Protein AF-A0AAU4D9E8-F1 (afdb_monomer_lite)

pLDDT: mean 94.24, std 2.52, range [81.81, 97.12]

Sequence (66 aa):
MWRDEKSDYDLPSNACVNGRECLHYTQLVWRTSTRVGAAGARCGNGWTYVVAHFDPPGNRLGRRPY

Structure (mmCIF, N/CA/C/O backbone):
data_AF-A0AAU4D9E8-F1
#
_entry.id   AF-A0AAU4D9E8-F1
#
loop_
_atom_site.group_PDB
_atom_site.id
_atom_site.type_symbol
_atom_site.label_atom_id
_atom_site.label_alt_id
_atom_site.label_comp_id
_atom_site.label_asym_id
_atom_site.label_entity_id
_atom_site.label_seq_id
_atom_site.pdbx_PDB_ins_code
_atom_site.Cartn_x
_atom_site.Cartn_y
_atom_site.Cartn_z
_atom_site.occupancy
_atom_site.B_iso_or_equiv
_atom_site.auth_seq_id
_atom_site.auth_comp_id
_atom_site.auth_asym_id
_atom_site.auth_atom_id
_atom_site.pdbx_PDB_model_num
ATOM 1 N N . MET A 1 1 ? 2.687 8.166 6.728 1.00 81.81 1 MET A N 1
ATOM 2 C CA . MET A 1 1 ? 1.474 7.362 6.430 1.00 81.81 1 MET A CA 1
ATOM 3 C C . MET A 1 1 ? 1.706 6.622 5.112 1.00 81.81 1 MET A C 1
ATOM 5 O O . MET A 1 1 ? 2.543 7.072 4.350 1.00 81.81 1 MET A O 1
ATOM 9 N N . TRP A 1 2 ? 1.046 5.493 4.818 1.00 91.25 2 TRP A N 1
ATOM 10 C CA . TRP A 1 2 ? 1.459 4.563 3.737 1.00 91.25 2 TRP A CA 1
ATOM 11 C C . TRP A 1 2 ? 1.706 5.176 2.344 1.00 91.25 2 TRP A C 1
ATOM 13 O O . TRP A 1 2 ? 2.577 4.716 1.620 1.00 91.25 2 TRP A O 1
ATOM 23 N N . ARG A 1 3 ? 0.974 6.229 1.955 1.00 92.75 3 ARG A N 1
ATOM 24 C CA . ARG A 1 3 ? 1.197 6.948 0.685 1.00 92.75 3 ARG A 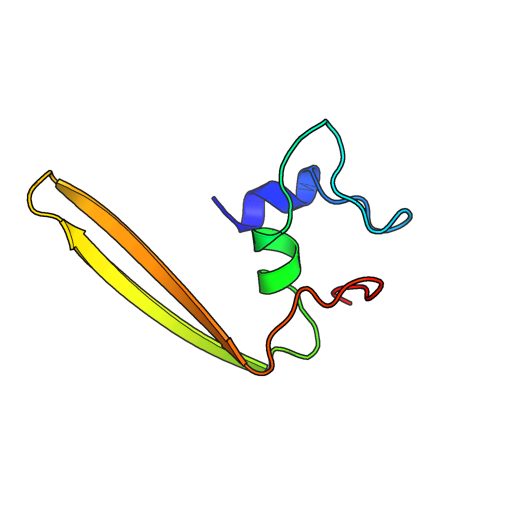CA 1
ATOM 25 C C . ARG A 1 3 ? 2.540 7.687 0.638 1.00 92.75 3 ARG A C 1
ATOM 27 O O . ARG A 1 3 ? 3.088 7.876 -0.446 1.00 92.75 3 ARG A O 1
ATOM 34 N N . ASP A 1 4 ? 3.034 8.136 1.784 1.00 94.25 4 ASP A N 1
ATOM 35 C CA . ASP A 1 4 ? 4.225 8.983 1.886 1.00 94.25 4 ASP A CA 1
ATOM 36 C C . ASP A 1 4 ? 5.499 8.211 1.532 1.00 94.25 4 ASP A C 1
ATOM 38 O O . ASP A 1 4 ? 6.462 8.804 1.062 1.00 94.25 4 ASP A O 1
ATOM 42 N N . GLU A 1 5 ? 5.459 6.879 1.621 1.00 94.56 5 GLU A N 1
ATOM 43 C CA . GLU A 1 5 ? 6.530 5.990 1.161 1.00 94.56 5 GLU A CA 1
ATOM 44 C C . GLU A 1 5 ? 6.783 6.067 -0.356 1.00 94.56 5 GLU A C 1
ATOM 46 O O . GLU A 1 5 ? 7.741 5.488 -0.863 1.00 94.56 5 GLU A O 1
ATOM 51 N N . LYS A 1 6 ? 5.957 6.800 -1.117 1.00 92.38 6 LYS A N 1
ATOM 52 C CA . LYS A 1 6 ? 6.204 7.067 -2.538 1.00 92.38 6 LYS A CA 1
ATOM 53 C C . LYS A 1 6 ? 7.595 7.654 -2.792 1.00 92.38 6 LYS A C 1
ATOM 55 O O . LYS A 1 6 ? 8.194 7.321 -3.809 1.00 92.38 6 LYS A O 1
ATOM 60 N N . SER A 1 7 ? 8.095 8.528 -1.913 1.00 94.56 7 SER A N 1
ATOM 61 C CA . SER A 1 7 ? 9.445 9.101 -2.053 1.00 94.56 7 SER A CA 1
ATOM 62 C C . SER A 1 7 ? 10.560 8.086 -1.807 1.00 94.56 7 SER A C 1
ATOM 64 O O . SER A 1 7 ? 11.703 8.334 -2.178 1.00 94.56 7 SER A O 1
ATOM 66 N N . ASP A 1 8 ? 10.221 6.962 -1.181 1.00 95.12 8 ASP A N 1
ATOM 67 C CA . ASP A 1 8 ? 11.143 5.907 -0.787 1.00 95.12 8 ASP A CA 1
ATOM 68 C C . ASP A 1 8 ? 11.067 4.696 -1.732 1.00 95.12 8 ASP A C 1
ATOM 70 O O . ASP A 1 8 ? 11.783 3.722 -1.527 1.00 95.12 8 ASP A O 1
ATOM 74 N N . TYR A 1 9 ? 10.242 4.751 -2.786 1.00 95.06 9 TYR A N 1
ATOM 75 C CA . TYR A 1 9 ? 10.172 3.734 -3.837 1.00 95.06 9 TYR A CA 1
ATOM 76 C C . TYR A 1 9 ? 10.784 4.241 -5.144 1.00 95.06 9 TYR A C 1
ATOM 78 O O . TYR A 1 9 ? 10.285 5.193 -5.749 1.00 95.06 9 TYR A O 1
ATOM 86 N N . ASP A 1 10 ? 11.814 3.549 -5.626 1.00 94.75 10 ASP A N 1
ATOM 87 C CA . ASP A 1 10 ? 12.405 3.804 -6.935 1.00 94.75 10 ASP A CA 1
ATOM 88 C C . ASP A 1 10 ? 11.837 2.831 -7.980 1.00 94.75 10 ASP A C 1
ATOM 90 O O . ASP A 1 10 ? 12.099 1.626 -7.968 1.00 94.75 10 ASP A O 1
ATOM 94 N N . LEU A 1 11 ? 11.032 3.364 -8.904 1.00 91.62 11 LEU A N 1
ATOM 95 C CA . LEU A 1 11 ? 10.380 2.583 -9.959 1.00 91.62 11 LEU A CA 1
ATOM 96 C C . LEU A 1 11 ? 11.376 1.936 -10.951 1.00 91.62 11 LEU A C 1
ATOM 98 O O . LEU A 1 11 ? 11.156 0.777 -11.320 1.00 91.62 11 LEU A O 1
ATOM 102 N N . PRO A 1 12 ? 12.454 2.617 -11.403 1.00 92.50 12 PRO A N 1
ATOM 103 C CA . PRO A 1 12 ? 13.477 2.009 -12.252 1.00 92.50 12 PRO A CA 1
ATOM 104 C C . PRO A 1 12 ? 14.108 0.744 -11.659 1.00 92.50 12 PRO A C 1
ATOM 106 O O . PRO A 1 12 ? 14.128 -0.285 -12.340 1.00 92.50 12 PRO A O 1
ATOM 109 N N . SER A 1 13 ? 14.573 0.798 -10.407 1.00 92.44 13 SER A N 1
ATOM 110 C CA . SER A 1 13 ? 15.199 -0.333 -9.706 1.00 92.44 13 SER A CA 1
ATOM 111 C C . SER A 1 13 ? 14.196 -1.305 -9.080 1.00 92.44 13 SER A C 1
ATOM 113 O O . SER A 1 13 ? 14.570 -2.424 -8.733 1.00 92.44 13 SER A O 1
ATOM 115 N N . ASN A 1 14 ? 12.918 -0.919 -8.984 1.00 93.44 14 ASN A N 1
ATOM 116 C CA . ASN A 1 14 ? 11.865 -1.665 -8.294 1.00 93.44 14 ASN A CA 1
ATOM 117 C C . ASN A 1 14 ? 12.244 -2.006 -6.841 1.00 93.44 14 ASN A C 1
ATOM 119 O O . ASN A 1 14 ? 12.000 -3.119 -6.371 1.00 93.44 14 ASN A O 1
ATOM 123 N N . ALA A 1 15 ? 12.865 -1.057 -6.145 1.00 92.81 15 ALA A N 1
ATOM 124 C CA . ALA A 1 15 ? 13.376 -1.249 -4.797 1.00 92.81 15 ALA A CA 1
ATOM 125 C C . ALA A 1 15 ? 13.006 -0.078 -3.887 1.00 92.81 15 ALA A C 1
ATOM 127 O O . ALA A 1 15 ? 12.770 1.045 -4.341 1.00 92.81 15 ALA A O 1
ATOM 128 N N . CYS A 1 16 ? 12.976 -0.355 -2.584 1.00 93.62 16 CYS A N 1
ATOM 129 C CA . CYS A 1 16 ? 12.943 0.710 -1.600 1.00 93.62 16 CYS A CA 1
AT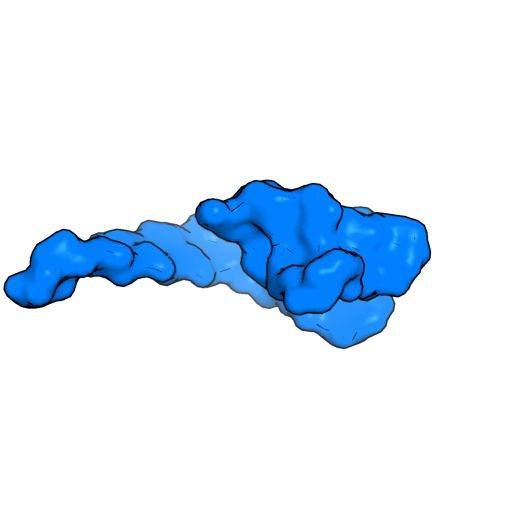OM 130 C C . CYS A 1 16 ? 14.339 1.332 -1.484 1.00 93.62 16 CYS A C 1
ATOM 132 O O . CYS A 1 16 ? 15.346 0.621 -1.435 1.00 93.62 16 CYS A O 1
ATOM 134 N N . VAL A 1 17 ? 14.396 2.657 -1.451 1.00 94.69 17 VAL A N 1
ATOM 135 C CA . VAL A 1 17 ? 15.632 3.442 -1.398 1.00 94.69 17 VAL A CA 1
ATOM 136 C C . VAL A 1 17 ? 15.765 4.157 -0.054 1.00 94.69 17 VAL A C 1
ATOM 138 O O . VAL A 1 17 ? 14.899 4.064 0.814 1.00 94.69 17 VAL A O 1
ATOM 141 N N . ASN A 1 18 ? 16.888 4.848 0.153 1.00 91.06 18 ASN A N 1
ATOM 142 C CA . ASN A 1 18 ? 17.156 5.652 1.356 1.00 91.06 18 ASN A CA 1
ATOM 143 C C . ASN A 1 18 ? 17.147 4.860 2.681 1.00 91.06 18 ASN A C 1
ATOM 145 O O . ASN A 1 18 ? 17.035 5.458 3.749 1.00 91.06 18 ASN A O 1
ATOM 149 N N . GLY A 1 19 ? 17.248 3.525 2.623 1.00 90.25 19 GLY A N 1
ATOM 150 C CA . GLY A 1 19 ? 17.152 2.654 3.799 1.00 90.25 19 GLY A CA 1
ATOM 151 C C . GLY A 1 19 ? 15.771 2.665 4.465 1.00 90.25 19 GLY A C 1
ATOM 152 O O . GLY A 1 19 ? 15.676 2.381 5.656 1.00 90.25 19 GLY A O 1
ATOM 153 N N . ARG A 1 20 ? 14.717 3.034 3.726 1.00 92.75 20 ARG A N 1
ATOM 154 C CA . ARG A 1 20 ? 13.340 3.151 4.225 1.00 92.75 20 ARG A CA 1
ATOM 155 C C . ARG A 1 20 ? 12.428 2.083 3.632 1.00 92.75 20 ARG A C 1
ATOM 157 O O . ARG A 1 20 ? 12.748 1.467 2.619 1.00 92.75 20 ARG A O 1
ATOM 164 N N . GLU A 1 21 ? 11.292 1.858 4.284 1.00 92.94 21 GLU A N 1
ATOM 165 C CA . GLU A 1 21 ? 10.268 0.921 3.824 1.00 92.94 21 GLU A CA 1
ATOM 166 C C . GLU A 1 21 ? 9.360 1.564 2.770 1.00 92.94 21 GLU A C 1
ATOM 168 O O . GLU A 1 21 ? 9.033 2.745 2.850 1.00 92.94 21 GLU A O 1
ATOM 173 N N . CYS A 1 22 ? 8.942 0.767 1.786 1.00 93.75 22 CYS A N 1
ATOM 174 C CA . CYS A 1 22 ? 8.051 1.206 0.710 1.00 93.75 22 CYS A CA 1
ATOM 175 C C . CYS A 1 22 ? 6.943 0.200 0.358 1.00 93.75 22 CYS A C 1
ATOM 177 O O . CYS A 1 22 ? 6.238 0.315 -0.656 1.00 93.75 22 CYS A O 1
ATOM 179 N N . LEU A 1 23 ? 6.810 -0.843 1.182 1.00 93.94 23 LEU A N 1
ATOM 180 C CA . LEU A 1 23 ? 5.924 -1.968 0.909 1.00 93.94 23 LEU A CA 1
ATOM 181 C C . LEU A 1 23 ? 4.447 -1.603 1.085 1.00 93.94 23 LEU A C 1
ATOM 183 O O . LEU A 1 23 ? 3.592 -2.188 0.420 1.00 93.94 23 LEU A O 1
ATOM 187 N N . HIS A 1 24 ? 4.114 -0.609 1.905 1.00 95.25 24 HIS A N 1
ATOM 188 C CA . HIS A 1 24 ? 2.727 -0.176 2.016 1.00 95.25 24 HIS A CA 1
ATOM 189 C C . HIS A 1 24 ? 2.310 0.643 0.794 1.00 95.25 24 HIS A C 1
ATOM 191 O O . HIS A 1 24 ? 1.221 0.427 0.255 1.00 95.25 24 HIS A O 1
ATOM 197 N N . TYR A 1 25 ? 3.180 1.533 0.302 1.00 95.06 25 TYR A N 1
ATOM 198 C CA . TYR A 1 25 ? 2.910 2.274 -0.933 1.00 95.06 25 TYR A CA 1
ATOM 199 C C . TYR A 1 25 ? 2.732 1.342 -2.129 1.00 95.06 25 TYR A C 1
ATOM 201 O O . TYR A 1 25 ? 1.759 1.477 -2.870 1.00 95.06 25 TYR A O 1
ATOM 209 N N . THR A 1 26 ? 3.632 0.376 -2.307 1.00 95.44 26 THR A N 1
ATOM 210 C CA . THR A 1 26 ? 3.554 -0.566 -3.435 1.00 95.44 26 THR A CA 1
ATOM 211 C C . THR A 1 26 ? 2.272 -1.402 -3.405 1.00 95.44 26 THR A C 1
ATOM 213 O O . THR A 1 26 ? 1.673 -1.603 -4.461 1.00 95.44 26 THR A O 1
ATOM 216 N N . GLN A 1 27 ? 1.765 -1.775 -2.223 1.00 95.75 27 GLN A N 1
ATOM 217 C CA . GLN A 1 27 ? 0.463 -2.438 -2.090 1.00 95.75 27 GLN A CA 1
ATOM 218 C C . GLN A 1 27 ? -0.713 -1.508 -2.433 1.00 95.75 27 GLN A C 1
ATOM 220 O O . GLN A 1 27 ? -1.674 -1.955 -3.065 1.00 95.75 27 GLN A O 1
ATOM 225 N N . LEU A 1 28 ? -0.642 -0.225 -2.054 1.00 95.19 28 LEU A N 1
ATOM 226 C CA . LEU A 1 28 ? -1.681 0.770 -2.354 1.00 95.19 28 LEU A CA 1
ATOM 227 C C . LEU A 1 28 ? -1.869 1.001 -3.857 1.00 95.19 28 LEU A C 1
ATOM 229 O O . LEU A 1 28 ? -2.989 1.239 -4.301 1.00 95.19 28 LEU A O 1
ATOM 233 N N . VAL A 1 29 ? -0.784 0.953 -4.631 1.00 95.19 29 VAL A N 1
ATOM 234 C CA . VAL A 1 29 ? -0.790 1.228 -6.081 1.00 95.19 29 VAL A CA 1
ATOM 235 C C . VAL A 1 29 ? -0.688 -0.040 -6.928 1.00 95.19 29 VAL A C 1
ATOM 237 O O . VAL A 1 29 ? -0.366 0.025 -8.113 1.00 95.19 29 VAL A O 1
ATOM 240 N N . TRP A 1 30 ? -0.951 -1.201 -6.331 1.00 96.88 30 TRP A N 1
ATOM 241 C CA . TRP A 1 30 ? -0.803 -2.484 -7.000 1.00 96.88 30 TRP A CA 1
ATOM 242 C C . TRP A 1 30 ? -1.917 -2.723 -8.028 1.00 96.88 30 TRP A C 1
ATOM 244 O O . TRP A 1 30 ? -3.079 -2.917 -7.674 1.00 96.88 30 TRP A O 1
ATOM 254 N N . ARG A 1 31 ? -1.553 -2.779 -9.312 1.00 95.62 31 ARG A N 1
ATOM 255 C CA . ARG A 1 31 ? -2.462 -2.811 -10.470 1.00 95.62 31 ARG A CA 1
ATOM 256 C C . ARG A 1 31 ? -3.497 -3.930 -10.430 1.00 95.62 31 ARG A C 1
ATOM 258 O O . ARG A 1 31 ? -4.600 -3.749 -10.935 1.00 95.62 31 ARG A O 1
ATOM 265 N N . THR A 1 32 ? -3.148 -5.096 -9.887 1.00 96.00 32 THR A N 1
ATOM 266 C CA . THR A 1 32 ? -4.075 -6.237 -9.838 1.00 96.00 32 THR A CA 1
ATOM 267 C C . THR A 1 32 ? -4.983 -6.228 -8.616 1.00 96.00 32 THR A C 1
ATOM 269 O O . THR A 1 32 ? -5.890 -7.045 -8.576 1.00 96.00 32 THR A O 1
ATOM 272 N N . SER A 1 33 ? -4.759 -5.351 -7.634 1.00 95.62 33 SER A N 1
ATOM 273 C CA . SER A 1 33 ? -5.589 -5.253 -6.429 1.00 95.62 33 SER A CA 1
ATOM 274 C C . SER A 1 33 ? -6.845 -4.441 -6.740 1.00 95.62 33 SER A C 1
ATOM 276 O O . SER A 1 33 ? -6.841 -3.215 -6.678 1.00 95.62 33 SER A O 1
ATOM 278 N N . THR A 1 34 ? -7.930 -5.115 -7.108 1.00 96.44 34 THR A N 1
ATOM 279 C CA . THR A 1 34 ? -9.176 -4.459 -7.544 1.00 96.44 34 THR A CA 1
ATOM 280 C C . THR A 1 34 ? -10.179 -4.229 -6.418 1.00 96.44 34 THR A C 1
ATOM 282 O O . THR A 1 34 ? -11.149 -3.496 -6.593 1.00 96.44 34 THR A O 1
ATOM 285 N N . ARG A 1 35 ? -9.984 -4.883 -5.271 1.00 96.56 35 ARG A N 1
ATOM 286 C CA . ARG A 1 35 ? -10.866 -4.811 -4.106 1.00 96.56 35 ARG A CA 1
ATOM 287 C C . ARG A 1 35 ? -10.064 -4.362 -2.896 1.00 96.56 35 ARG A C 1
ATOM 289 O O . ARG A 1 35 ? -8.956 -4.848 -2.680 1.00 96.56 35 ARG A O 1
ATOM 296 N N . VAL A 1 36 ? -10.641 -3.467 -2.099 1.00 96.75 36 VAL A N 1
ATOM 297 C CA . VAL A 1 36 ? -10.052 -3.002 -0.841 1.00 96.75 36 VAL A CA 1
ATOM 298 C C . VAL A 1 36 ? -11.116 -2.971 0.250 1.00 96.75 36 VAL A C 1
ATOM 300 O O . VAL A 1 36 ? -12.231 -2.505 0.027 1.00 96.75 36 VAL A O 1
ATOM 303 N N . GLY A 1 37 ? -10.773 -3.479 1.429 1.00 96.94 37 GLY A N 1
ATOM 304 C CA . GLY A 1 37 ? -11.573 -3.337 2.642 1.00 96.94 37 GLY A CA 1
ATOM 305 C C . GLY A 1 37 ? -10.703 -2.773 3.752 1.00 96.94 37 GLY A C 1
ATOM 306 O O . GLY A 1 37 ? -9.594 -3.259 3.948 1.00 96.94 37 GLY A O 1
ATOM 307 N N . ALA A 1 38 ? -11.176 -1.757 4.468 1.00 96.25 38 ALA A N 1
ATOM 308 C CA . ALA A 1 38 ? -10.436 -1.148 5.566 1.00 96.25 38 ALA A CA 1
ATOM 309 C C . ALA A 1 38 ? -11.293 -1.066 6.829 1.00 96.25 38 ALA A C 1
ATOM 311 O O . ALA A 1 38 ? -12.502 -0.850 6.757 1.00 96.25 38 ALA A O 1
ATOM 312 N N . ALA A 1 39 ? -10.655 -1.230 7.982 1.00 96.81 39 ALA A N 1
ATOM 313 C CA . ALA A 1 39 ? -11.287 -1.134 9.288 1.00 96.81 39 ALA A CA 1
ATOM 314 C C . ALA A 1 39 ? -10.357 -0.416 10.267 1.00 96.81 39 ALA A C 1
ATOM 316 O O . ALA A 1 39 ? -9.135 -0.533 10.183 1.00 96.81 39 ALA A O 1
ATOM 317 N N . GLY A 1 40 ? -10.948 0.322 11.202 1.00 96.50 40 GLY A N 1
ATOM 318 C CA . GLY A 1 40 ? -10.240 0.989 12.285 1.00 96.50 40 GLY A CA 1
ATOM 319 C C . GLY A 1 40 ? -10.835 0.594 13.632 1.00 96.50 40 GLY A C 1
ATOM 320 O O . GLY A 1 40 ? -12.055 0.543 13.768 1.00 96.50 40 GLY A O 1
ATOM 321 N N . ALA A 1 41 ? -9.988 0.340 14.625 1.00 97.00 41 ALA A N 1
ATOM 322 C CA . ALA A 1 41 ? -10.396 0.064 15.997 1.00 97.00 41 ALA A CA 1
ATOM 323 C C . ALA A 1 41 ? -9.651 0.987 16.964 1.00 97.00 41 ALA A C 1
ATOM 325 O O . ALA A 1 41 ? -8.436 1.158 16.862 1.00 97.00 41 ALA A O 1
ATOM 326 N N . ARG A 1 42 ? -10.375 1.585 17.916 1.00 96.81 42 ARG A N 1
ATOM 327 C CA . ARG A 1 42 ? -9.771 2.393 18.978 1.00 96.81 42 ARG A CA 1
ATOM 328 C C . ARG A 1 42 ? -9.398 1.488 20.148 1.00 96.81 42 ARG A C 1
ATOM 330 O O . ARG A 1 42 ? -10.249 0.802 20.706 1.00 96.81 42 ARG A O 1
ATOM 337 N N . CYS A 1 43 ? -8.124 1.481 20.500 1.00 94.62 43 CYS A N 1
ATOM 338 C CA . CYS A 1 43 ? -7.571 0.690 21.587 1.00 94.62 43 CYS A CA 1
ATOM 339 C C . CYS A 1 43 ? -7.811 1.382 22.938 1.00 94.62 43 CYS A C 1
ATOM 341 O O . CYS A 1 43 ? -7.907 2.610 23.017 1.00 94.62 43 CYS A O 1
ATOM 343 N N . GLY A 1 44 ? -7.844 0.605 24.027 1.00 96.25 44 GLY A N 1
ATOM 344 C CA . GLY A 1 44 ? -8.062 1.130 25.386 1.00 96.25 44 GLY A CA 1
ATOM 345 C C . GLY A 1 44 ? -6.979 2.102 25.877 1.00 96.25 44 GLY A C 1
ATOM 346 O O . GLY A 1 44 ? -7.219 2.886 26.785 1.00 96.25 44 GLY A O 1
ATOM 347 N N . ASN A 1 45 ? -5.808 2.105 25.238 1.00 96.12 45 ASN A N 1
ATOM 348 C CA . ASN A 1 45 ? -4.711 3.042 25.490 1.00 96.12 45 ASN A CA 1
ATOM 349 C C . ASN A 1 45 ? -4.803 4.339 24.651 1.00 96.12 45 ASN A C 1
ATOM 351 O O . ASN A 1 45 ? -3.837 5.095 24.591 1.00 96.12 45 ASN A O 1
ATOM 355 N N . GLY A 1 46 ? -5.922 4.583 23.959 1.00 94.75 46 GLY A N 1
ATOM 356 C CA . GLY A 1 46 ? -6.161 5.787 23.154 1.00 94.75 46 GLY A CA 1
ATOM 357 C C . GLY A 1 46 ? -5.619 5.738 21.722 1.00 94.75 46 GLY A C 1
ATOM 358 O O . GLY A 1 46 ? -5.940 6.623 20.928 1.00 94.75 46 GLY A O 1
ATOM 359 N N . TRP A 1 47 ? -4.856 4.702 21.363 1.00 96.12 47 TRP A N 1
ATOM 360 C CA . TRP A 1 47 ? -4.366 4.497 19.999 1.00 96.12 47 TRP A CA 1
ATOM 361 C C . TRP A 1 47 ? -5.493 4.057 19.062 1.00 96.12 47 TRP A C 1
ATOM 363 O O . TRP A 1 47 ? -6.508 3.518 19.496 1.00 96.12 47 TRP A O 1
ATOM 373 N N . THR A 1 48 ? -5.315 4.269 17.760 1.00 95.75 48 THR A N 1
ATOM 374 C CA . THR A 1 48 ? -6.205 3.718 16.729 1.00 95.75 48 THR A CA 1
ATOM 375 C C . THR A 1 48 ? -5.408 2.771 15.851 1.00 95.75 48 THR A C 1
ATOM 377 O O . THR A 1 48 ? -4.387 3.160 15.287 1.00 95.75 48 THR A O 1
ATOM 380 N N . TYR A 1 49 ? -5.873 1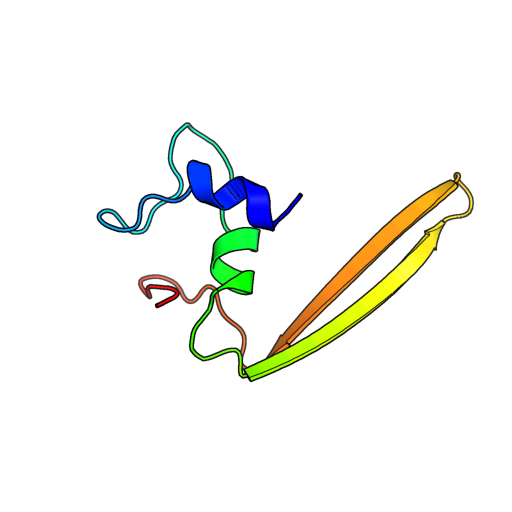.533 15.745 1.00 94.88 49 TYR A N 1
ATOM 381 C CA . TYR A 1 49 ? -5.307 0.529 14.863 1.00 94.88 49 TYR A CA 1
ATOM 382 C C . TYR A 1 49 ? -6.111 0.496 13.568 1.00 94.88 49 TYR A C 1
ATOM 384 O O . TYR A 1 49 ? -7.332 0.366 13.615 1.00 94.88 49 TYR A O 1
ATOM 392 N N . VAL A 1 50 ? -5.441 0.639 12.426 1.00 95.06 50 VAL A N 1
ATOM 393 C CA . VAL A 1 50 ? -6.073 0.629 11.102 1.00 95.06 50 VAL A CA 1
ATOM 394 C C . VAL A 1 50 ? -5.527 -0.546 10.310 1.00 95.06 50 VAL A C 1
ATOM 396 O O . VAL A 1 50 ? -4.317 -0.738 10.229 1.00 95.06 50 VAL A O 1
ATOM 399 N N . VAL A 1 51 ? -6.429 -1.313 9.710 1.00 94.81 51 VAL A N 1
ATOM 400 C CA . VAL A 1 51 ? -6.114 -2.441 8.836 1.00 94.81 51 VAL A CA 1
ATOM 401 C C . VAL A 1 51 ? -6.745 -2.178 7.480 1.00 94.81 51 VAL A C 1
ATOM 403 O O . VAL A 1 51 ? -7.884 -1.721 7.408 1.00 94.81 51 VAL A O 1
ATOM 406 N N . ALA A 1 52 ? -6.023 -2.497 6.411 1.00 96.19 52 ALA A N 1
ATOM 407 C CA . ALA A 1 52 ? -6.576 -2.573 5.069 1.00 96.19 52 ALA A CA 1
ATOM 408 C C . ALA A 1 52 ? -6.197 -3.909 4.436 1.00 96.19 52 ALA A C 1
ATOM 410 O O . ALA A 1 52 ? -5.070 -4.379 4.581 1.00 96.19 52 ALA A O 1
ATOM 411 N N . HIS A 1 53 ? -7.143 -4.503 3.725 1.00 96.94 53 HIS A N 1
ATOM 412 C CA . HIS A 1 53 ? -6.975 -5.742 2.995 1.00 96.94 53 HIS A CA 1
ATOM 413 C C . HIS A 1 53 ? -7.219 -5.486 1.512 1.00 96.94 53 HIS A C 1
ATOM 415 O O . HIS A 1 53 ? -8.180 -4.806 1.153 1.00 96.94 53 HIS A O 1
ATOM 421 N N . PHE A 1 54 ? -6.344 -6.028 0.669 1.00 97.12 54 PHE A N 1
ATOM 422 C CA . PHE A 1 54 ? -6.350 -5.833 -0.776 1.00 97.12 54 PHE A CA 1
ATOM 423 C C . PHE A 1 54 ? -6.493 -7.178 -1.467 1.00 97.12 54 PHE A C 1
ATOM 425 O O . PHE A 1 54 ? -5.791 -8.128 -1.120 1.00 97.12 54 PHE A O 1
ATOM 432 N N . ASP A 1 55 ? -7.376 -7.246 -2.455 1.00 95.44 55 ASP A N 1
ATOM 433 C CA . ASP A 1 55 ? -7.604 -8.467 -3.208 1.00 95.44 55 ASP A CA 1
ATOM 434 C C . ASP A 1 55 ? -7.740 -8.210 -4.724 1.00 95.44 55 ASP A C 1
ATOM 436 O O . ASP A 1 55 ? -8.490 -7.312 -5.133 1.00 95.44 55 ASP A O 1
ATOM 440 N N . PRO A 1 56 ? -7.090 -9.026 -5.576 1.00 96.25 56 PRO A N 1
ATOM 441 C CA . PRO A 1 56 ? -6.009 -9.978 -5.271 1.00 96.25 56 PRO A CA 1
ATOM 442 C C . PRO A 1 56 ? -4.80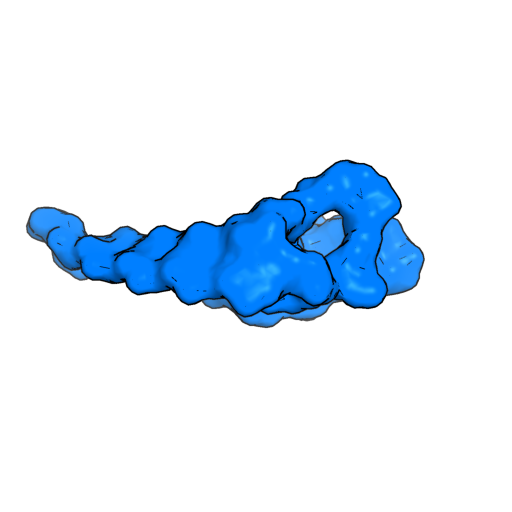1 -9.353 -4.541 1.00 96.25 56 PRO A C 1
ATOM 444 O O . PRO A 1 56 ? -4.542 -8.167 -4.731 1.00 96.25 56 PRO A O 1
ATOM 447 N N . PRO A 1 57 ? -4.035 -10.118 -3.735 1.00 94.56 57 PRO A N 1
ATOM 448 C CA . PRO A 1 57 ? -2.928 -9.568 -2.955 1.00 94.56 57 PRO A CA 1
ATOM 449 C C . PRO A 1 57 ? -1.781 -9.083 -3.849 1.00 94.56 57 PRO A C 1
ATOM 451 O O . PRO A 1 57 ? -1.441 -9.720 -4.858 1.00 94.56 57 PRO A O 1
ATOM 454 N N . GLY A 1 58 ? -1.173 -7.969 -3.439 1.00 94.75 58 GLY A N 1
ATOM 455 C CA . GLY A 1 58 ? -0.059 -7.334 -4.130 1.00 94.75 58 GLY A CA 1
ATOM 456 C C . GLY A 1 58 ? 1.311 -7.804 -3.650 1.00 94.75 58 GLY A C 1
ATOM 457 O O . GLY A 1 58 ? 1.466 -8.935 -3.190 1.00 94.75 58 GLY A O 1
ATOM 458 N N . ASN A 1 59 ? 2.318 -6.944 -3.819 1.00 94.69 59 ASN A N 1
ATOM 459 C CA . ASN A 1 59 ? 3.694 -7.117 -3.334 1.00 94.69 59 ASN A CA 1
ATOM 460 C C . ASN A 1 59 ? 4.312 -8.485 -3.648 1.00 94.69 59 ASN A C 1
ATOM 462 O O . ASN A 1 59 ? 4.989 -9.109 -2.831 1.00 94.69 59 ASN A O 1
ATOM 466 N N . ARG A 1 60 ? 4.077 -8.967 -4.868 1.00 91.31 60 ARG A N 1
ATOM 467 C CA . ARG A 1 60 ? 4.669 -10.213 -5.356 1.00 91.31 60 ARG A CA 1
ATOM 468 C C . ARG A 1 60 ? 6.151 -9.992 -5.658 1.00 91.31 60 ARG A C 1
ATOM 470 O O . ARG A 1 60 ? 6.494 -9.083 -6.412 1.00 91.31 60 ARG A O 1
ATOM 477 N N . LEU A 1 61 ? 7.010 -10.862 -5.123 1.00 90.06 61 LEU A N 1
ATOM 478 C CA . LEU A 1 61 ? 8.458 -10.812 -5.339 1.00 90.06 61 LEU A CA 1
ATOM 479 C C . LEU A 1 61 ? 8.794 -10.741 -6.839 1.00 90.06 61 LEU A C 1
ATOM 481 O O . 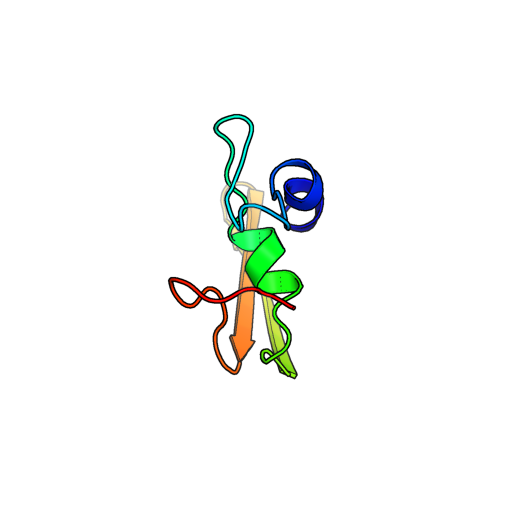LEU A 1 61 ? 8.260 -11.509 -7.642 1.00 90.06 61 LEU A O 1
ATOM 485 N N . GLY A 1 62 ? 9.660 -9.796 -7.210 1.00 88.06 62 GLY A N 1
ATOM 486 C CA . GLY A 1 62 ? 10.099 -9.589 -8.593 1.00 88.06 62 GLY A CA 1
ATOM 487 C C . GLY A 1 62 ? 9.062 -8.945 -9.522 1.00 88.06 62 GLY A C 1
ATOM 488 O O . GLY A 1 62 ? 9.350 -8.763 -10.703 1.00 88.06 62 GLY A O 1
ATOM 489 N N . ARG A 1 63 ? 7.869 -8.581 -9.030 1.00 91.62 63 ARG A N 1
ATOM 490 C CA . ARG A 1 63 ? 6.853 -7.870 -9.819 1.00 91.62 63 ARG A CA 1
ATOM 491 C C . ARG A 1 63 ? 6.809 -6.392 -9.455 1.00 91.62 63 ARG A C 1
ATOM 493 O O . ARG A 1 63 ? 7.063 -6.015 -8.314 1.00 91.62 63 ARG A O 1
ATOM 500 N N . ARG A 1 64 ? 6.468 -5.572 -10.448 1.00 92.50 64 ARG A N 1
ATOM 501 C CA . ARG A 1 64 ? 6.213 -4.143 -10.268 1.00 92.50 64 ARG A CA 1
ATOM 502 C C . ARG A 1 64 ? 4.749 -3.918 -9.895 1.00 92.50 64 ARG A C 1
ATOM 504 O O . ARG A 1 64 ? 3.890 -4.675 -10.356 1.00 92.50 64 ARG A O 1
ATOM 511 N N . PRO A 1 65 ? 4.464 -2.885 -9.093 1.00 91.75 65 PRO A N 1
ATOM 512 C CA . PRO A 1 65 ? 3.104 -2.543 -8.724 1.00 91.75 65 PRO A CA 1
ATOM 513 C C . PRO A 1 65 ? 2.286 -2.014 -9.912 1.00 91.75 65 PRO A C 1
ATOM 515 O O . PRO A 1 65 ? 1.074 -2.196 -9.905 1.00 91.75 65 PRO A O 1
ATOM 518 N N . TYR A 1 66 ? 2.910 -1.430 -10.944 1.00 91.56 66 TYR A N 1
ATOM 519 C CA . TYR A 1 66 ? 2.258 -0.971 -12.179 1.00 91.56 66 TYR A CA 1
ATOM 520 C C . TYR A 1 66 ? 3.199 -1.015 -13.386 1.00 91.56 66 TYR A C 1
ATOM 522 O O . TYR A 1 66 ? 4.435 -0.933 -13.185 1.00 91.56 66 TYR A O 1
#

Secondary structure (DSSP, 8-state):
-GGGGGGGEETTTTEE-TT---HHHHHHT-TT--EEEEEEEE-TTS-EEEEEEEES----TT----

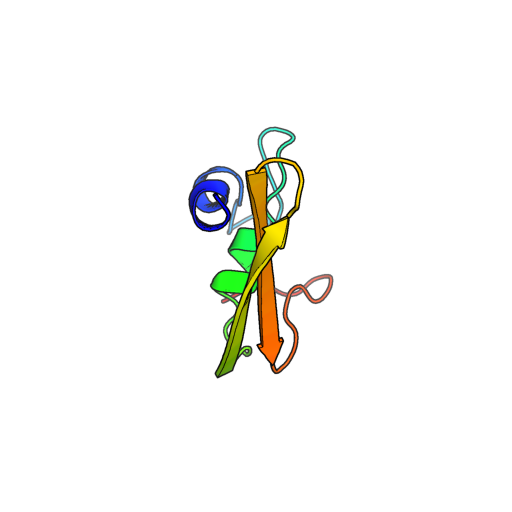Radius of gyration: 13.59 Å; chains: 1; bounding box: 29×20×38 Å

Foldseek 3Di:
DLCVQPVQADQVVRDGPPPDDNQSNLQVLQPQFPDKDKDWDQDPVRDIDIDMDTPPGTDDPPDGSD